Protein AF-A0A7V6LHN1-F1 (afdb_monomer_lite)

Radius of gyration: 14.49 Å; chains: 1; bounding box: 28×37×40 Å

Structure (mmCIF, N/CA/C/O backbone):
data_AF-A0A7V6LHN1-F1
#
_entry.id   AF-A0A7V6LHN1-F1
#
loop_
_atom_site.group_PDB
_atom_site.id
_atom_site.type_symbol
_atom_site.label_atom_id
_atom_site.label_alt_id
_atom_site.label_comp_id
_atom_site.label_asym_id
_atom_site.label_entity_id
_atom_site.label_seq_id
_atom_site.pdbx_PDB_ins_code
_atom_site.Cartn_x
_atom_site.Cartn_y
_atom_site.Cartn_z
_atom_site.occupancy
_atom_site.B_iso_or_equiv
_atom_site.auth_seq_id
_atom_site.auth_comp_id
_atom_site.auth_asym_id
_atom_site.auth_atom_id
_atom_site.pdbx_PDB_model_num
ATOM 1 N N . THR A 1 1 ? -2.349 25.437 -0.739 1.00 54.88 1 THR A N 1
ATOM 2 C CA . THR A 1 1 ? -1.090 24.678 -0.855 1.00 54.88 1 THR A CA 1
ATOM 3 C C . THR A 1 1 ? -1.460 23.232 -1.050 1.00 54.88 1 THR A C 1
ATOM 5 O O . THR A 1 1 ? -2.262 22.745 -0.269 1.00 54.88 1 THR A O 1
ATOM 8 N N . THR A 1 2 ? -0.997 22.586 -2.116 1.00 56.28 2 THR A N 1
ATOM 9 C CA . THR A 1 2 ? -1.305 21.168 -2.359 1.00 56.28 2 THR A CA 1
ATOM 10 C C . THR A 1 2 ? -0.421 20.314 -1.453 1.00 56.28 2 THR A C 1
ATOM 12 O O . THR A 1 2 ? 0.787 20.538 -1.412 1.00 56.28 2 THR A O 1
ATOM 15 N N . GLU A 1 3 ? -1.018 19.383 -0.707 1.00 74.81 3 GLU A N 1
ATOM 16 C CA . GLU A 1 3 ? -0.306 18.484 0.210 1.00 74.81 3 GLU A CA 1
ATOM 17 C C . GLU A 1 3 ? 0.797 17.698 -0.513 1.00 74.81 3 GLU A C 1
ATOM 19 O O . GLU A 1 3 ? 0.586 17.156 -1.603 1.00 74.81 3 GLU A O 1
ATOM 24 N N . THR A 1 4 ? 1.977 17.598 0.105 1.00 66.25 4 THR A N 1
ATOM 25 C CA . THR A 1 4 ? 3.164 16.950 -0.482 1.00 66.25 4 THR A CA 1
ATOM 26 C C . THR A 1 4 ? 2.874 15.501 -0.887 1.00 66.25 4 THR A C 1
ATOM 28 O O . THR A 1 4 ? 3.361 15.036 -1.915 1.00 66.25 4 THR A O 1
ATOM 31 N N . ARG A 1 5 ? 2.012 14.800 -0.135 1.00 66.50 5 ARG A N 1
ATOM 32 C CA . ARG A 1 5 ? 1.562 13.433 -0.450 1.00 66.50 5 ARG A CA 1
ATOM 33 C C . ARG A 1 5 ? 0.761 13.362 -1.753 1.00 66.50 5 ARG A C 1
ATOM 35 O O . ARG A 1 5 ? 0.975 12.441 -2.535 1.00 66.50 5 ARG A O 1
ATOM 42 N N . ALA A 1 6 ? -0.136 14.319 -1.996 1.00 69.75 6 ALA A N 1
ATOM 43 C CA . ALA A 1 6 ? -0.936 14.364 -3.221 1.00 69.75 6 ALA A CA 1
ATOM 44 C C . ALA A 1 6 ? -0.045 14.613 -4.449 1.00 69.75 6 ALA A C 1
ATOM 46 O O . ALA A 1 6 ? -0.164 13.918 -5.452 1.00 69.75 6 ALA A O 1
ATOM 47 N N . LEU A 1 7 ? 0.939 15.509 -4.322 1.00 69.94 7 LEU A N 1
ATOM 48 C CA . LEU A 1 7 ? 1.930 15.752 -5.375 1.00 69.94 7 LEU A CA 1
ATOM 49 C C . LEU A 1 7 ? 2.829 14.536 -5.643 1.00 69.94 7 LEU A C 1
ATOM 51 O O . LEU A 1 7 ? 3.244 14.318 -6.779 1.00 69.94 7 LEU A O 1
ATOM 55 N N . LEU A 1 8 ? 3.144 13.742 -4.616 1.00 67.62 8 LEU A N 1
ATOM 56 C CA . LEU A 1 8 ? 3.907 12.505 -4.781 1.00 67.62 8 LEU A CA 1
ATOM 57 C C . LEU A 1 8 ? 3.090 11.420 -5.495 1.00 67.62 8 LEU A C 1
ATOM 59 O O . LEU A 1 8 ? 3.645 10.767 -6.371 1.00 67.62 8 LEU A O 1
ATOM 63 N N . LYS A 1 9 ? 1.786 11.281 -5.207 1.00 69.75 9 LYS A N 1
ATOM 64 C CA . LYS A 1 9 ? 0.882 10.364 -5.936 1.00 69.75 9 LYS A CA 1
ATOM 65 C C . LYS A 1 9 ? 0.850 10.638 -7.441 1.00 69.75 9 LYS A C 1
ATOM 67 O O . LYS A 1 9 ? 0.819 9.706 -8.232 1.00 69.75 9 LYS A O 1
ATOM 72 N N . GLU A 1 10 ? 0.868 11.910 -7.833 1.00 70.12 10 GLU A N 1
ATOM 73 C CA . GLU A 1 10 ? 0.838 12.313 -9.245 1.00 70.12 10 GLU A CA 1
ATOM 74 C C . GLU A 1 10 ? 2.176 12.095 -9.967 1.00 70.12 10 GLU A C 1
ATOM 76 O O . GLU A 1 10 ? 2.202 11.912 -11.182 1.00 70.12 10 GLU A O 1
ATOM 81 N N . ARG A 1 11 ? 3.297 12.166 -9.239 1.00 67.81 11 ARG A N 1
ATOM 82 C CA . ARG A 1 11 ? 4.652 12.193 -9.824 1.00 67.81 11 ARG A CA 1
ATOM 83 C C . ARG A 1 11 ? 5.411 1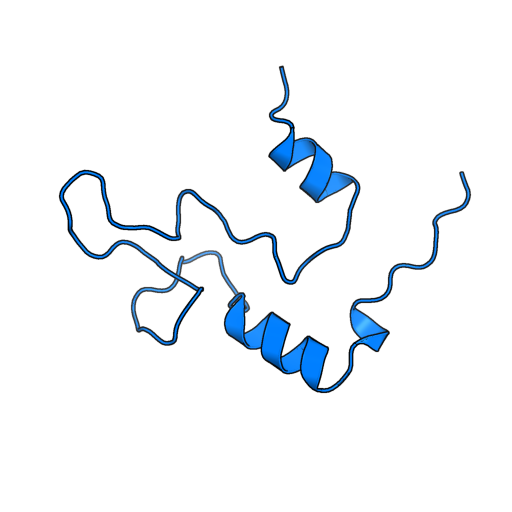0.880 -9.699 1.00 67.81 11 ARG A C 1
ATOM 85 O O . ARG A 1 11 ? 6.384 10.683 -10.418 1.00 67.81 11 ARG A O 1
ATOM 92 N N . PHE A 1 12 ? 4.989 10.0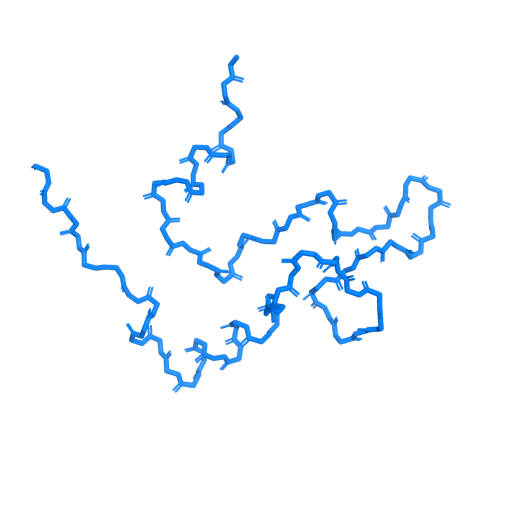11 -8.790 1.00 61.19 12 PHE A N 1
ATOM 93 C CA . PHE A 1 12 ? 5.626 8.734 -8.516 1.00 61.19 12 PHE A CA 1
ATOM 94 C C . PHE A 1 12 ? 4.583 7.627 -8.624 1.00 61.19 12 PHE A C 1
ATOM 96 O O . PHE A 1 12 ? 3.708 7.531 -7.761 1.00 61.19 12 PHE A O 1
ATOM 103 N N . PRO A 1 13 ? 4.677 6.748 -9.632 1.00 60.06 13 PRO A N 1
ATOM 104 C CA . PRO A 1 13 ? 3.789 5.601 -9.716 1.00 60.06 13 PRO A CA 1
ATOM 105 C C . PRO A 1 13 ? 4.313 4.531 -8.760 1.00 60.06 13 PRO A C 1
ATOM 107 O O . PRO A 1 13 ? 5.005 3.594 -9.131 1.00 60.06 13 PRO A O 1
ATOM 110 N N . TYR A 1 14 ? 4.008 4.710 -7.480 1.00 63.12 14 TYR A N 1
ATOM 111 C CA . TYR A 1 14 ? 4.257 3.740 -6.416 1.00 63.12 14 TYR A CA 1
ATOM 112 C C . TYR A 1 14 ? 2.904 3.186 -5.940 1.00 63.12 14 TYR A C 1
ATOM 114 O O . TYR A 1 14 ? 2.435 3.572 -4.867 1.00 63.12 14 TYR A O 1
ATOM 122 N N . PRO A 1 15 ? 2.245 2.278 -6.695 1.00 58.81 15 PRO A N 1
ATOM 123 C CA . PRO A 1 15 ? 0.921 1.765 -6.327 1.00 58.81 15 PRO A CA 1
ATOM 124 C C . PRO A 1 15 ? 0.938 0.969 -5.017 1.00 58.81 15 PRO A C 1
ATOM 126 O O . PRO A 1 15 ? -0.088 0.778 -4.385 1.00 58.81 15 PRO A O 1
ATOM 129 N N . ILE A 1 16 ? 2.114 0.484 -4.616 1.00 56.44 16 ILE A N 1
ATOM 130 C CA . ILE A 1 16 ? 2.282 -0.522 -3.564 1.00 56.44 16 ILE A CA 1
ATOM 131 C C . ILE A 1 16 ? 2.296 0.101 -2.157 1.00 56.44 16 ILE A C 1
ATOM 133 O O . ILE A 1 16 ? 1.944 -0.561 -1.188 1.00 56.44 16 ILE A O 1
ATOM 137 N N . PHE A 1 17 ? 2.705 1.371 -2.026 1.00 60.25 17 PHE A N 1
ATOM 138 C CA . PHE A 1 17 ? 2.897 2.039 -0.724 1.00 60.25 17 PHE A CA 1
ATOM 139 C C . PHE A 1 17 ? 1.979 3.248 -0.495 1.00 60.25 17 PHE A C 1
ATOM 141 O O . PHE A 1 17 ? 2.066 3.908 0.542 1.00 60.25 17 PHE A O 1
ATOM 148 N N . LEU A 1 18 ? 1.089 3.549 -1.440 1.00 64.69 18 LEU A N 1
ATOM 149 C CA . LEU A 1 18 ? 0.158 4.671 -1.358 1.00 64.69 18 LEU A CA 1
ATOM 150 C C . LEU A 1 18 ? -1.235 4.198 -0.935 1.00 64.69 18 LEU A C 1
ATOM 152 O O . LEU A 1 18 ? -2.202 4.353 -1.666 1.00 64.69 18 LEU A O 1
ATOM 156 N N . TYR A 1 19 ? -1.330 3.657 0.278 1.00 68.25 19 TYR A N 1
ATOM 157 C CA . TYR A 1 19 ? -2.622 3.483 0.944 1.00 68.25 19 TYR A CA 1
ATOM 158 C C . TYR A 1 19 ? -3.248 4.847 1.267 1.00 68.25 19 TYR A C 1
ATOM 160 O O . TYR A 1 19 ? -2.530 5.842 1.397 1.00 68.25 19 TYR A O 1
ATOM 168 N N . GLU A 1 20 ? -4.560 4.956 1.448 1.00 68.44 20 GLU A N 1
ATOM 169 C CA . GLU A 1 20 ? -5.135 6.207 1.964 1.00 68.44 20 GLU A CA 1
ATOM 170 C C . GLU A 1 20 ? -4.968 6.265 3.480 1.00 68.44 20 GLU A C 1
ATOM 172 O O . GLU A 1 20 ? -5.618 5.516 4.192 1.00 68.44 20 GLU A O 1
ATOM 177 N N . ALA A 1 21 ? -4.096 7.144 3.993 1.00 67.19 21 ALA A N 1
ATOM 178 C CA . ALA A 1 21 ? -3.800 7.220 5.432 1.00 67.19 21 ALA A CA 1
ATOM 179 C C . ALA A 1 21 ? -5.049 7.504 6.289 1.00 67.19 21 ALA A C 1
ATOM 181 O O . ALA A 1 21 ? -5.119 7.064 7.430 1.00 67.19 21 ALA A O 1
ATOM 182 N N . GLU A 1 22 ? -6.041 8.192 5.717 1.00 64.81 22 GLU A N 1
ATOM 183 C CA . GLU A 1 22 ? -7.357 8.429 6.325 1.00 64.81 22 GLU A CA 1
ATOM 184 C C . GLU A 1 22 ? -8.207 7.155 6.450 1.00 64.81 22 GLU A C 1
ATOM 186 O O . GLU A 1 22 ? -9.150 7.131 7.227 1.00 64.81 22 GLU A O 1
ATOM 191 N N . LYS A 1 23 ? -7.878 6.105 5.692 1.00 64.44 23 LYS A N 1
ATOM 192 C CA . LYS A 1 23 ? -8.641 4.854 5.564 1.00 64.44 23 LYS A CA 1
ATOM 193 C C . LYS A 1 23 ? -7.844 3.629 6.022 1.00 64.44 23 LYS A C 1
ATOM 195 O O . LYS A 1 23 ? -8.155 2.510 5.626 1.00 64.44 23 LYS A O 1
ATOM 200 N N . VAL A 1 24 ? -6.765 3.841 6.777 1.00 64.25 24 VAL A N 1
ATOM 201 C CA . VAL A 1 24 ? -5.961 2.782 7.400 1.00 64.25 24 VAL A CA 1
ATOM 202 C C . VAL A 1 24 ? -5.522 3.229 8.787 1.00 64.25 24 VAL A C 1
ATOM 204 O O . VAL A 1 24 ? -4.440 3.778 9.003 1.00 64.25 24 VAL A O 1
ATOM 207 N N . GLY A 1 25 ? -6.381 2.998 9.766 1.00 63.62 25 GLY A N 1
ATOM 208 C CA . GLY A 1 25 ? -6.083 3.430 11.117 1.00 63.62 25 GLY A CA 1
ATOM 209 C C . GLY A 1 25 ? -7.004 2.842 12.158 1.00 63.62 25 GLY A C 1
ATOM 210 O O . GLY A 1 25 ? -7.884 2.027 11.890 1.00 63.62 25 GLY A O 1
ATOM 211 N N . ILE A 1 26 ? -6.736 3.273 13.378 1.00 58.34 26 ILE A N 1
ATOM 212 C CA . ILE A 1 26 ? -7.673 3.190 14.478 1.00 58.34 26 ILE A CA 1
ATOM 213 C C . ILE A 1 26 ? -8.372 4.547 14.452 1.00 58.34 26 ILE A C 1
ATOM 215 O O . ILE A 1 26 ? -7.691 5.577 14.389 1.00 58.34 26 ILE A O 1
ATOM 219 N N . THR A 1 27 ? -9.700 4.562 14.450 1.00 61.78 27 THR A N 1
ATOM 220 C CA . THR A 1 27 ? -10.455 5.814 14.591 1.00 61.78 27 THR A CA 1
ATOM 221 C C . THR A 1 27 ? -9.959 6.579 15.826 1.00 61.78 27 THR A C 1
ATOM 223 O O . THR A 1 27 ? -9.412 5.991 16.766 1.00 61.78 27 THR A O 1
ATOM 226 N N . ALA A 1 28 ? -10.178 7.895 15.884 1.00 61.19 28 ALA A N 1
ATOM 227 C CA . ALA A 1 28 ? -9.824 8.691 17.067 1.00 61.19 28 ALA A CA 1
ATOM 228 C C . ALA A 1 28 ? -10.452 8.155 18.379 1.00 61.19 28 ALA A C 1
ATOM 230 O O . ALA A 1 28 ? -9.990 8.497 19.467 1.00 61.19 28 ALA A O 1
ATOM 231 N N . THR A 1 29 ? -11.483 7.309 18.278 1.00 67.50 29 THR A N 1
ATOM 232 C CA . THR A 1 29 ? -12.196 6.653 19.381 1.00 67.50 29 THR A CA 1
ATOM 233 C C . THR A 1 29 ? -11.632 5.283 19.774 1.00 67.50 29 THR A C 1
ATOM 235 O O . THR A 1 29 ? -12.077 4.724 20.775 1.00 67.50 29 THR A O 1
ATOM 238 N N . GLY A 1 30 ? -10.638 4.742 19.062 1.00 65.50 30 GLY A N 1
ATOM 239 C CA . GLY A 1 30 ? -10.067 3.424 19.364 1.00 65.50 30 GLY A CA 1
ATOM 240 C C . GLY A 1 30 ? -10.758 2.253 18.653 1.00 65.50 30 GLY A C 1
ATOM 241 O O . GLY A 1 30 ? -10.372 1.104 18.857 1.00 65.50 30 GLY A O 1
ATOM 242 N N . GLU A 1 31 ? -11.770 2.524 17.829 1.00 69.00 31 GLU A N 1
ATOM 243 C CA . GLU A 1 31 ? -12.528 1.511 17.090 1.00 69.00 31 GLU A CA 1
ATOM 244 C C . GLU A 1 31 ? -11.827 1.160 15.772 1.00 69.00 3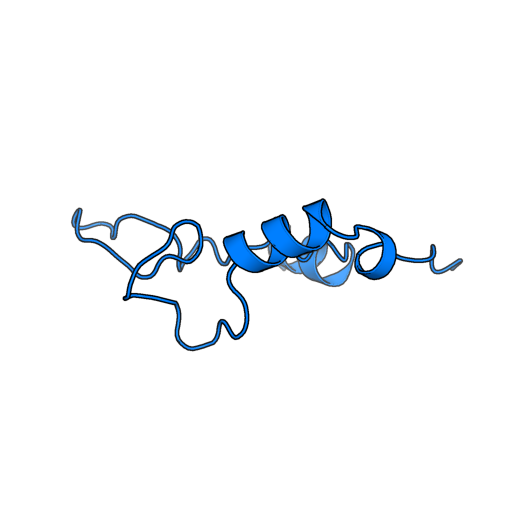1 GLU A C 1
ATOM 246 O O . GLU A 1 31 ? -11.120 1.992 15.188 1.00 69.00 31 GLU A O 1
ATOM 251 N N . GLN A 1 32 ? -12.028 -0.075 15.302 1.00 67.25 32 GLN A N 1
ATOM 252 C CA . GLN A 1 32 ? -11.542 -0.500 13.990 1.00 67.25 32 GLN A CA 1
ATOM 253 C C . GLN A 1 32 ? -12.203 0.347 12.900 1.00 67.25 32 GLN A C 1
ATOM 255 O O . GLN A 1 32 ? -13.418 0.299 12.725 1.00 67.25 32 GLN A O 1
ATOM 260 N N . ASP A 1 33 ? -11.386 1.103 12.172 1.00 74.81 33 ASP A N 1
ATOM 261 C CA . ASP A 1 33 ? -11.804 1.780 10.950 1.00 74.81 33 ASP A CA 1
ATOM 262 C C . ASP A 1 33 ? -11.619 0.852 9.741 1.00 74.81 33 ASP A C 1
ATOM 264 O O . ASP A 1 33 ? -11.213 -0.313 9.872 1.00 74.81 33 ASP A O 1
ATOM 268 N N . GLN A 1 34 ? -11.908 1.368 8.551 1.00 81.62 34 GLN A N 1
ATOM 269 C CA . GLN A 1 34 ? -11.533 0.732 7.302 1.00 81.62 34 GLN A CA 1
ATOM 270 C C . GLN A 1 34 ? -10.019 0.509 7.263 1.00 81.62 34 GLN A C 1
ATOM 272 O O . GLN A 1 34 ? -9.236 1.299 7.807 1.00 81.62 34 GLN A O 1
ATOM 277 N N . ASN A 1 35 ? -9.595 -0.611 6.675 1.00 78.75 35 ASN A N 1
ATOM 278 C CA . ASN A 1 35 ? -8.176 -0.918 6.563 1.00 78.75 35 ASN A CA 1
ATOM 279 C C . ASN A 1 35 ? -7.891 -1.877 5.405 1.00 78.75 35 ASN A C 1
ATOM 281 O O . ASN A 1 35 ? -8.543 -2.901 5.266 1.00 78.75 35 ASN A O 1
ATOM 285 N N . GLU A 1 36 ? -6.874 -1.588 4.603 1.00 79.56 36 GLU A N 1
ATOM 286 C CA . GLU A 1 36 ? -6.431 -2.443 3.491 1.00 79.56 36 GLU A CA 1
ATOM 287 C C . GLU A 1 36 ? -5.028 -3.048 3.698 1.00 79.56 36 GLU A C 1
ATOM 289 O O . GLU A 1 36 ? -4.500 -3.710 2.804 1.00 79.56 36 GLU A O 1
ATOM 294 N N . LEU A 1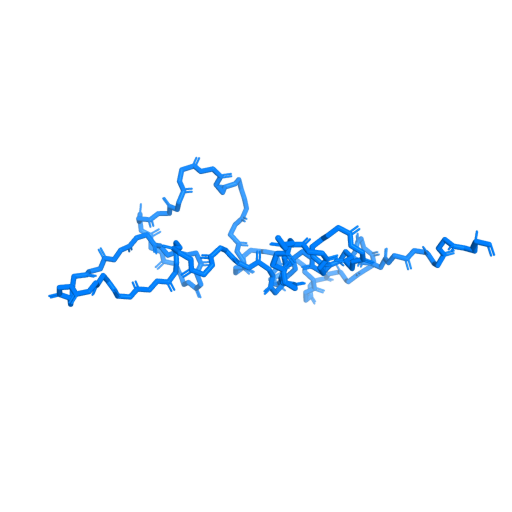 37 ? -4.399 -2.815 4.859 1.00 79.12 37 LEU A N 1
ATOM 295 C CA . LEU A 1 37 ? -3.033 -3.263 5.180 1.00 79.12 37 LEU A CA 1
ATOM 296 C C . LEU A 1 37 ? -2.979 -4.678 5.770 1.00 79.12 37 LEU A C 1
ATOM 298 O O . LEU A 1 37 ? -1.892 -5.209 5.998 1.00 79.12 37 LEU A O 1
ATOM 302 N N . TYR A 1 38 ? -4.133 -5.291 6.027 1.00 76.62 38 TYR A N 1
ATOM 303 C CA . TYR A 1 38 ? -4.251 -6.673 6.480 1.00 76.62 38 TYR A CA 1
ATOM 304 C C . TYR A 1 38 ? -5.578 -7.287 6.005 1.00 76.62 38 TYR A C 1
ATOM 306 O O . TYR A 1 38 ? -6.524 -6.545 5.749 1.00 76.62 38 TYR A O 1
ATOM 314 N N . PRO A 1 39 ? -5.691 -8.624 5.899 1.00 81.19 39 PRO A N 1
ATOM 315 C CA . PRO A 1 39 ? -6.948 -9.274 5.527 1.00 81.19 39 PRO A CA 1
ATOM 316 C C . PRO A 1 39 ? -8.054 -9.000 6.556 1.00 81.19 39 PRO A C 1
ATOM 318 O O . PRO A 1 39 ? -7.912 -9.371 7.722 1.00 81.19 39 PRO A O 1
ATOM 321 N N . ASN A 1 40 ? -9.137 -8.345 6.135 1.00 82.94 40 ASN A N 1
ATOM 322 C CA . ASN A 1 40 ? -10.321 -8.074 6.952 1.00 82.94 40 ASN A CA 1
ATOM 323 C C . ASN A 1 40 ? -11.547 -7.766 6.074 1.00 82.94 40 ASN A C 1
ATOM 325 O O . ASN A 1 40 ? -11.399 -7.504 4.883 1.00 82.94 40 ASN A O 1
ATOM 329 N N . ASP A 1 41 ? -12.737 -7.774 6.677 1.00 83.31 41 ASP A N 1
ATOM 330 C CA . ASP A 1 41 ? -14.007 -7.541 5.971 1.00 83.31 41 ASP A CA 1
ATOM 331 C C . ASP A 1 41 ? -14.346 -6.045 5.793 1.00 83.31 41 ASP A C 1
ATOM 333 O O . ASP A 1 41 ? -15.245 -5.698 5.029 1.00 83.31 41 ASP A O 1
ATOM 337 N N . ASN A 1 42 ? -13.636 -5.147 6.484 1.00 84.62 42 ASN A N 1
ATOM 338 C CA . ASN A 1 42 ? -13.876 -3.703 6.491 1.00 84.62 42 ASN A CA 1
ATOM 339 C C . ASN A 1 42 ? -12.921 -2.974 5.533 1.00 84.62 42 ASN A C 1
ATOM 341 O O . ASN A 1 42 ? -12.125 -2.116 5.924 1.00 84.62 42 ASN A O 1
ATOM 345 N N . LEU A 1 43 ? -12.977 -3.344 4.256 1.00 82.88 43 LEU A N 1
ATOM 346 C CA . LEU A 1 43 ? -12.173 -2.694 3.225 1.00 82.88 43 LEU A CA 1
ATOM 347 C C . LEU A 1 43 ? -12.742 -1.310 2.870 1.00 82.88 43 LEU A C 1
ATOM 349 O O . LEU A 1 43 ? -13.963 -1.121 2.892 1.00 82.88 43 LEU A O 1
ATOM 353 N N . PRO A 1 44 ? -11.895 -0.339 2.484 1.00 82.25 44 PRO A N 1
ATOM 354 C CA . PRO A 1 44 ? -12.399 0.936 2.007 1.00 82.25 44 PRO A CA 1
ATOM 355 C C . PRO A 1 44 ? -13.190 0.774 0.692 1.00 82.25 44 PRO A C 1
ATOM 357 O O . PRO A 1 44 ? -12.723 0.094 -0.218 1.00 82.25 44 PRO A O 1
ATOM 360 N N . PRO A 1 45 ? -14.358 1.424 0.527 1.00 78.19 45 PRO A N 1
ATOM 361 C CA . PRO A 1 45 ? -15.313 1.125 -0.550 1.00 78.19 45 PRO A CA 1
ATOM 362 C C . PRO A 1 45 ? -14.812 1.461 -1.963 1.00 78.19 45 PRO A C 1
ATOM 364 O O . PRO A 1 45 ? -15.358 0.979 -2.949 1.00 78.19 45 PRO A O 1
ATOM 367 N N . GLU A 1 46 ? -13.778 2.292 -2.069 1.00 78.25 46 GLU A N 1
ATOM 368 C CA . GLU A 1 46 ? -13.168 2.711 -3.339 1.00 78.25 46 GLU A CA 1
ATOM 369 C C . GLU A 1 46 ? -11.943 1.856 -3.714 1.00 78.25 46 GLU A C 1
ATOM 371 O O . GLU A 1 46 ? -11.365 2.028 -4.787 1.00 78.25 46 GLU A O 1
ATOM 376 N N . VAL A 1 47 ? -11.533 0.928 -2.842 1.00 75.75 47 VAL A N 1
ATOM 377 C CA . VAL A 1 47 ? -10.362 0.074 -3.052 1.00 75.75 47 VAL A CA 1
ATOM 378 C C . VAL A 1 47 ? -10.777 -1.156 -3.853 1.00 75.75 47 VAL A C 1
ATOM 380 O O . VAL A 1 47 ? -11.447 -2.054 -3.358 1.00 75.75 47 VAL A O 1
ATOM 383 N N . THR A 1 48 ? -10.365 -1.203 -5.123 1.00 78.19 48 THR A N 1
ATOM 384 C CA . THR A 1 48 ? -10.570 -2.379 -5.995 1.00 78.19 48 THR A CA 1
ATOM 385 C C . THR A 1 48 ? -9.524 -3.471 -5.751 1.00 78.19 48 THR A C 1
ATOM 387 O O . THR A 1 48 ? -9.781 -4.645 -6.000 1.00 78.19 48 THR A O 1
ATOM 390 N N . ARG A 1 49 ? -8.329 -3.080 -5.296 1.00 79.00 49 ARG A N 1
ATOM 391 C CA . ARG A 1 49 ? -7.219 -3.969 -4.942 1.00 79.00 49 ARG A CA 1
ATOM 392 C C . ARG A 1 49 ? -6.544 -3.422 -3.699 1.00 79.00 49 ARG A C 1
ATOM 394 O O . ARG A 1 49 ? -6.111 -2.273 -3.716 1.00 79.00 49 ARG A O 1
ATOM 401 N N . THR A 1 50 ? -6.443 -4.233 -2.660 1.00 83.44 50 THR A N 1
ATOM 402 C CA . THR A 1 50 ? -5.806 -3.845 -1.399 1.00 83.44 50 THR A CA 1
ATOM 403 C C . THR A 1 50 ? -4.299 -3.665 -1.566 1.00 83.44 50 THR A C 1
ATOM 405 O O . THR A 1 50 ? -3.663 -4.297 -2.417 1.00 83.44 50 THR A O 1
ATOM 408 N N . ALA A 1 51 ? -3.692 -2.862 -0.692 1.00 80.38 51 ALA A N 1
ATOM 409 C CA . ALA A 1 51 ? -2.236 -2.738 -0.612 1.00 80.38 51 ALA A CA 1
ATOM 410 C C . ALA A 1 51 ? -1.536 -4.103 -0.432 1.00 80.38 51 ALA A C 1
ATOM 412 O O . ALA A 1 51 ? -0.470 -4.341 -1.004 1.00 80.38 51 ALA A O 1
ATOM 413 N N . VAL A 1 52 ? -2.153 -5.029 0.314 1.00 81.75 52 VAL A N 1
ATOM 414 C CA . VAL A 1 52 ? -1.639 -6.396 0.500 1.00 81.75 52 VAL A CA 1
ATOM 415 C C . VAL A 1 52 ? -1.633 -7.178 -0.814 1.00 81.75 52 VAL A C 1
ATOM 417 O O . VAL A 1 52 ? -0.630 -7.817 -1.133 1.00 81.75 52 VAL A O 1
ATOM 420 N N . GLU A 1 53 ? -2.709 -7.116 -1.599 1.00 84.06 53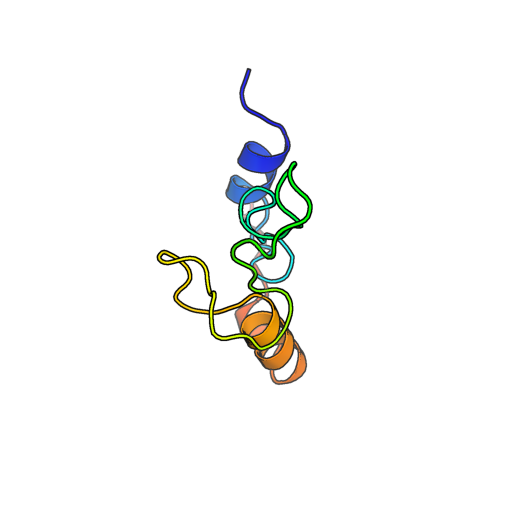 GLU A N 1
ATOM 421 C CA . GLU A 1 53 ? -2.783 -7.780 -2.907 1.00 84.06 53 GLU A CA 1
ATOM 422 C C . GLU A 1 53 ? -1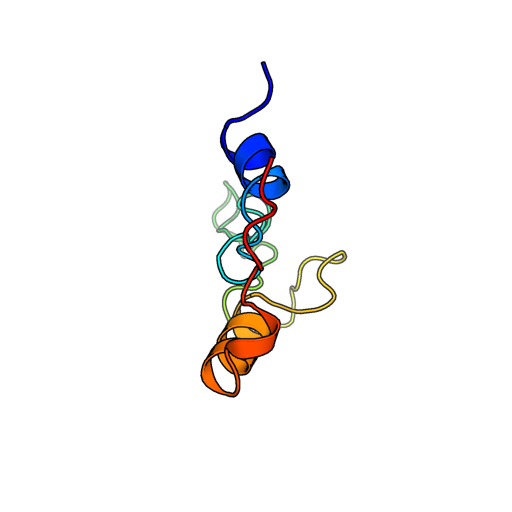.788 -7.180 -3.903 1.00 84.06 53 GLU A C 1
ATOM 424 O O . GLU A 1 53 ? -1.115 -7.916 -4.623 1.00 84.06 53 GLU A O 1
ATOM 429 N N . LEU A 1 54 ? -1.634 -5.854 -3.915 1.00 83.12 54 LEU A N 1
ATOM 430 C CA . LEU A 1 54 ? -0.639 -5.178 -4.753 1.00 83.12 54 LEU A CA 1
ATOM 431 C C . LEU A 1 54 ? 0.791 -5.579 -4.366 1.00 83.12 54 LEU A C 1
ATOM 433 O O . LEU A 1 54 ? 1.627 -5.803 -5.241 1.00 83.12 54 LEU A O 1
ATOM 437 N N . TYR A 1 55 ? 1.073 -5.732 -3.069 1.00 81.25 55 TYR A N 1
ATOM 438 C CA . TYR A 1 55 ? 2.364 -6.220 -2.586 1.00 81.25 55 TYR A CA 1
ATOM 439 C C . TYR A 1 55 ? 2.626 -7.677 -2.985 1.00 81.25 55 TYR A C 1
ATOM 441 O O . TYR A 1 55 ? 3.729 -8.014 -3.425 1.00 81.25 55 TYR A O 1
ATOM 449 N N . GLN A 1 56 ? 1.624 -8.548 -2.857 1.00 85.25 56 GLN A N 1
ATOM 450 C CA . GLN A 1 56 ? 1.728 -9.946 -3.281 1.00 85.25 56 GLN A CA 1
ATOM 451 C C . GLN A 1 56 ? 1.966 -10.061 -4.791 1.00 85.25 56 GLN A C 1
ATOM 453 O O . GLN A 1 56 ? 2.795 -10.864 -5.223 1.00 85.25 56 GLN A O 1
ATOM 458 N N . ASP A 1 57 ? 1.298 -9.228 -5.585 1.00 85.56 57 ASP A N 1
ATOM 459 C CA . ASP A 1 57 ? 1.506 -9.141 -7.026 1.00 85.56 57 ASP A CA 1
ATOM 460 C C . ASP A 1 57 ? 2.909 -8.677 -7.383 1.00 85.56 57 ASP A C 1
ATOM 462 O O . ASP A 1 57 ? 3.571 -9.340 -8.174 1.00 85.56 57 ASP A O 1
ATOM 466 N N . PHE A 1 58 ? 3.392 -7.606 -6.753 1.00 83.06 58 PHE A N 1
ATOM 467 C CA . PHE A 1 58 ? 4.753 -7.116 -6.958 1.00 83.06 58 PHE A CA 1
ATOM 468 C C . PHE A 1 58 ? 5.801 -8.181 -6.624 1.00 83.06 58 PHE A C 1
ATOM 470 O O . PHE A 1 58 ? 6.789 -8.354 -7.334 1.00 83.06 58 PHE A O 1
ATOM 477 N N . ARG A 1 59 ? 5.579 -8.935 -5.542 1.00 83.94 59 ARG A N 1
ATOM 478 C CA . ARG A 1 59 ? 6.454 -10.047 -5.158 1.00 83.94 59 ARG A CA 1
ATOM 479 C C . ARG A 1 59 ? 6.480 -11.182 -6.177 1.00 83.94 59 ARG A C 1
ATOM 481 O O . ARG A 1 59 ? 7.477 -11.901 -6.230 1.00 83.94 59 ARG A O 1
ATOM 488 N N . ARG A 1 60 ? 5.382 -11.386 -6.903 1.00 89.06 60 ARG A N 1
ATOM 489 C CA . ARG A 1 60 ? 5.237 -12.425 -7.927 1.00 89.06 60 ARG A CA 1
ATOM 490 C C . ARG A 1 60 ? 5.832 -11.977 -9.256 1.00 89.06 60 ARG A C 1
ATOM 492 O O . ARG A 1 60 ? 6.534 -12.761 -9.884 1.00 89.06 60 ARG A O 1
ATOM 499 N N . ASP A 1 61 ? 5.554 -10.745 -9.655 1.00 85.06 61 ASP A N 1
ATOM 500 C CA . ASP A 1 61 ? 6.124 -10.115 -10.835 1.00 85.06 61 ASP A CA 1
ATOM 501 C C . ASP A 1 61 ? 6.200 -8.590 -10.628 1.00 85.06 61 ASP A C 1
ATOM 503 O O . ASP A 1 61 ? 5.164 -7.918 -10.595 1.00 85.06 61 ASP A O 1
ATOM 507 N N . PRO A 1 62 ? 7.408 -8.023 -10.477 1.00 83.12 62 PRO A N 1
ATOM 508 C CA . PRO A 1 62 ? 7.574 -6.590 -10.294 1.00 83.12 62 PRO A CA 1
ATOM 509 C C . PRO A 1 62 ? 7.516 -5.811 -11.616 1.00 83.12 62 PRO A C 1
ATOM 511 O O . PRO A 1 62 ? 7.353 -4.592 -11.579 1.00 83.12 62 PRO A O 1
ATOM 514 N N . THR A 1 63 ? 7.630 -6.468 -12.778 1.00 84.31 63 THR A N 1
ATOM 515 C CA . THR A 1 63 ? 7.725 -5.804 -14.089 1.00 84.31 63 THR A CA 1
ATOM 516 C C . THR A 1 63 ? 6.534 -4.889 -14.412 1.00 84.31 63 THR A C 1
ATOM 518 O O . THR A 1 63 ? 6.782 -3.771 -14.860 1.00 84.31 63 THR A O 1
ATOM 521 N N . PRO A 1 64 ? 5.266 -5.256 -14.129 1.00 82.94 64 PRO A N 1
ATOM 522 C CA . PRO A 1 64 ? 4.112 -4.375 -14.347 1.00 82.94 64 PRO A CA 1
ATOM 523 C C . PRO A 1 64 ? 4.109 -3.103 -13.487 1.00 82.94 64 PRO A C 1
ATOM 525 O O . PRO A 1 64 ? 3.338 -2.186 -13.756 1.00 82.94 64 PRO A O 1
ATOM 528 N N . PHE A 1 65 ? 4.930 -3.060 -12.435 1.00 76.94 65 PHE A N 1
ATOM 529 C CA . PHE A 1 65 ? 5.057 -1.922 -11.523 1.00 76.94 65 PHE A CA 1
ATOM 530 C C . PHE A 1 65 ? 6.246 -1.022 -11.869 1.00 76.94 65 PHE A C 1
ATOM 532 O O . PHE A 1 65 ? 6.446 0.002 -11.215 1.00 76.94 65 PHE A O 1
ATOM 539 N N . PHE A 1 66 ? 7.057 -1.393 -12.861 1.00 75.56 66 PHE A N 1
ATOM 540 C CA . PHE A 1 66 ? 8.136 -0.542 -13.339 1.00 75.56 66 PHE A CA 1
ATOM 541 C C . PHE A 1 66 ? 7.562 0.595 -14.174 1.00 75.56 66 PHE A C 1
ATOM 543 O O . PHE A 1 66 ? 6.683 0.401 -15.010 1.00 75.56 66 PHE A O 1
ATOM 550 N N . ILE A 1 67 ? 8.079 1.793 -13.941 1.00 69.38 67 ILE A N 1
ATOM 551 C CA . ILE A 1 67 ? 7.741 2.966 -14.734 1.00 69.38 67 ILE A CA 1
ATOM 552 C C . ILE A 1 67 ? 8.912 3.198 -15.668 1.00 69.38 67 ILE A C 1
ATOM 554 O O . ILE A 1 67 ? 10.049 3.300 -15.206 1.00 69.38 67 ILE A O 1
ATOM 558 N N . GLU A 1 68 ? 8.652 3.280 -16.967 1.00 68.56 68 GLU A N 1
ATOM 559 C CA . GLU A 1 68 ? 9.649 3.816 -17.887 1.00 68.56 68 GLU A CA 1
ATOM 560 C C . GLU A 1 68 ? 9.844 5.297 -17.555 1.00 68.56 68 GLU A C 1
ATOM 562 O O . GLU A 1 68 ? 8.864 6.032 -17.408 1.00 68.56 68 GLU A O 1
ATOM 567 N N . GLU A 1 69 ? 11.095 5.740 -17.390 1.00 59.75 69 GLU A N 1
ATOM 568 C CA . GLU A 1 69 ? 11.372 7.163 -17.212 1.00 59.75 69 GLU A CA 1
ATOM 569 C C . GLU A 1 69 ? 10.738 7.928 -18.375 1.00 59.75 69 GLU A C 1
ATOM 571 O O . GLU A 1 69 ? 11.175 7.828 -19.521 1.00 59.75 69 GLU A O 1
ATOM 576 N N . THR A 1 70 ? 9.704 8.720 -18.091 1.00 56.72 70 THR A N 1
ATOM 577 C CA . THR A 1 70 ? 9.263 9.743 -19.029 1.00 56.72 70 THR A CA 1
ATOM 578 C C . THR A 1 70 ? 10.367 10.784 -19.093 1.00 56.72 70 THR A C 1
ATOM 580 O O . THR A 1 70 ? 10.397 11.712 -18.282 1.00 56.72 70 THR A O 1
ATOM 583 N N . THR A 1 71 ? 11.287 10.604 -20.043 1.00 46.47 71 THR A N 1
ATOM 584 C CA . THR A 1 71 ? 12.173 11.657 -20.536 1.00 46.47 71 THR A CA 1
ATOM 585 C C . THR A 1 71 ? 11.319 12.887 -20.817 1.00 46.47 71 THR A C 1
ATOM 587 O O . THR A 1 71 ? 10.476 12.874 -21.717 1.00 46.47 71 THR A O 1
ATOM 590 N N . LYS A 1 72 ? 11.497 13.913 -19.987 1.00 43.91 72 LYS A N 1
ATOM 591 C CA . LYS A 1 72 ? 11.055 15.277 -20.261 1.00 43.91 72 LYS A CA 1
ATOM 592 C C . LYS A 1 72 ? 12.129 16.010 -21.042 1.00 43.91 72 LYS A C 1
ATOM 594 O O . LYS A 1 72 ? 13.317 15.803 -20.713 1.00 43.91 72 LYS A O 1
#

pLDDT: mean 71.95, std 10.26, range [43.91, 89.06]

Sequence (72 aa):
TTETRALLKERFPYPIFLYEAEKVGITATGEQDQNELYPNDNLPPEVTRTAVELYQDFRRDPTPFFIEETTK

Secondary structure (DSSP, 8-state):
---HHHHHHHH---TTT---GGGSSB-TTS-B---SSSS-S---TT-SS-HHHHHHHHHH--GGGPPP----

Foldseek 3Di:
DDDPLVVCVVVPLPVLPDDPPVQDDQPPVRHDGAHLPDDDPRHDPPPPDGSVRVVVVCVVPVVVSDDDPPDD